Protein AF-A0A4R2SVN8-F1 (afdb_monomer_lite)

Radius of gyration: 10.51 Å; chains: 1; bounding box: 29×19×23 Å

Structure (mmCIF, N/CA/C/O backbone):
data_AF-A0A4R2SVN8-F1
#
_entry.id   AF-A0A4R2SVN8-F1
#
loop_
_atom_site.group_PDB
_atom_site.id
_atom_site.type_symbol
_atom_site.label_atom_id
_atom_site.label_alt_id
_atom_site.label_comp_id
_atom_site.label_asym_id
_atom_site.label_entity_id
_atom_site.label_seq_id
_atom_site.pdbx_PDB_ins_code
_atom_site.Cartn_x
_atom_site.Cartn_y
_atom_site.Cartn_z
_atom_site.occupancy
_atom_site.B_iso_or_equiv
_atom_site.auth_seq_id
_atom_site.auth_comp_id
_atom_site.auth_asym_id
_atom_site.auth_atom_id
_atom_site.pdbx_PDB_model_num
ATOM 1 N N . MET A 1 1 ? 0.900 -8.852 8.794 1.00 80.69 1 MET A N 1
ATOM 2 C CA . MET A 1 1 ? 0.897 -8.864 7.317 1.00 80.69 1 MET A CA 1
ATOM 3 C C . MET A 1 1 ? -0.134 -9.904 6.919 1.00 80.69 1 MET A C 1
ATOM 5 O O . MET A 1 1 ? 0.038 -11.038 7.341 1.00 80.69 1 MET A O 1
ATOM 9 N N . ILE A 1 2 ? -1.244 -9.491 6.293 1.00 93.25 2 ILE A N 1
ATOM 10 C CA . ILE A 1 2 ? -2.365 -10.385 5.926 1.00 93.25 2 ILE A CA 1
ATOM 11 C C . ILE A 1 2 ? -2.104 -10.999 4.548 1.00 93.25 2 ILE A C 1
ATOM 13 O O . ILE A 1 2 ? -2.199 -12.208 4.393 1.00 93.25 2 ILE A O 1
ATOM 17 N N . ASP A 1 3 ? -1.728 -10.162 3.581 1.00 95.12 3 ASP A N 1
ATOM 18 C CA . ASP A 1 3 ? -1.446 -10.546 2.199 1.00 95.12 3 ASP A CA 1
ATOM 19 C C . ASP A 1 3 ? -0.437 -9.552 1.584 1.00 95.12 3 ASP A C 1
ATOM 21 O O . ASP A 1 3 ? -0.171 -8.493 2.172 1.00 95.12 3 ASP A O 1
ATOM 25 N N . ALA A 1 4 ? 0.141 -9.899 0.435 1.00 95.56 4 ALA A N 1
ATOM 26 C CA . ALA A 1 4 ? 1.018 -9.055 -0.366 1.00 95.56 4 ALA A CA 1
ATOM 27 C C . ALA A 1 4 ? 1.040 -9.532 -1.826 1.00 95.56 4 ALA A C 1
ATOM 29 O O . ALA A 1 4 ? 1.176 -10.722 -2.096 1.00 95.56 4 ALA A O 1
ATOM 30 N N . ASP A 1 5 ? 0.986 -8.588 -2.764 1.00 96.81 5 ASP A N 1
ATOM 31 C CA . ASP A 1 5 ? 1.022 -8.870 -4.200 1.00 96.81 5 ASP A CA 1
ATOM 32 C C . ASP A 1 5 ? 1.807 -7.770 -4.938 1.00 96.81 5 ASP A C 1
ATOM 34 O O . ASP A 1 5 ? 1.957 -6.654 -4.428 1.00 96.81 5 ASP A O 1
ATOM 38 N N . LEU A 1 6 ? 2.330 -8.086 -6.125 1.00 96.19 6 LEU A N 1
ATOM 39 C CA . LEU A 1 6 ? 3.123 -7.184 -6.959 1.00 96.19 6 LEU A CA 1
ATOM 40 C C . LEU A 1 6 ? 2.459 -7.010 -8.323 1.00 96.19 6 LEU A C 1
ATOM 42 O O . LEU A 1 6 ? 2.248 -7.969 -9.057 1.00 96.19 6 LEU A O 1
ATOM 46 N N . VAL A 1 7 ? 2.225 -5.757 -8.701 1.00 97.38 7 VAL A N 1
ATOM 47 C CA . VAL A 1 7 ? 1.641 -5.387 -9.994 1.00 97.38 7 VAL A CA 1
ATOM 48 C C . VAL A 1 7 ? 2.450 -4.279 -10.660 1.00 97.38 7 VAL A C 1
ATOM 50 O O . VAL A 1 7 ? 3.265 -3.606 -10.019 1.00 97.38 7 VAL A O 1
ATOM 53 N N . ALA A 1 8 ? 2.231 -4.077 -11.960 1.00 96.88 8 ALA A N 1
ATOM 54 C CA . ALA A 1 8 ? 2.740 -2.893 -12.636 1.00 96.88 8 ALA A CA 1
ATOM 55 C C . ALA A 1 8 ? 2.139 -1.631 -11.999 1.00 96.88 8 ALA A C 1
ATOM 57 O O . ALA A 1 8 ? 1.004 -1.636 -11.527 1.00 96.88 8 ALA A O 1
ATOM 58 N N . GLY A 1 9 ? 2.888 -0.524 -12.010 1.00 94.12 9 GLY A N 1
ATOM 59 C CA 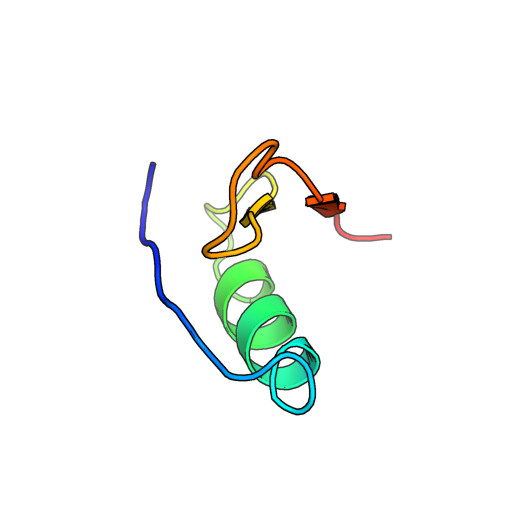. GLY A 1 9 ? 2.427 0.728 -11.395 1.00 94.12 9 GLY A CA 1
ATOM 60 C C . GLY A 1 9 ? 1.109 1.251 -11.982 1.00 94.12 9 GLY A C 1
ATOM 61 O O . GLY A 1 9 ? 0.344 1.898 -11.276 1.00 94.12 9 GLY A O 1
ATOM 62 N N . THR A 1 10 ? 0.819 0.927 -13.245 1.00 97.06 10 THR A N 1
ATOM 63 C CA . THR A 1 10 ? -0.441 1.253 -13.931 1.00 97.06 10 THR A CA 1
ATOM 64 C C . THR A 1 10 ? -1.648 0.500 -13.376 1.00 97.06 10 THR A C 1
ATOM 66 O O . THR A 1 10 ? -2.759 1.012 -13.452 1.00 97.06 10 THR A O 1
ATOM 69 N N . ASP A 1 11 ? -1.430 -0.665 -12.764 1.00 97.62 11 ASP A N 1
ATOM 70 C CA . ASP A 1 11 ? -2.482 -1.559 -12.263 1.00 97.62 11 ASP A CA 1
ATOM 71 C C . ASP A 1 11 ? -2.610 -1.492 -10.729 1.00 97.62 11 ASP A C 1
ATOM 73 O O . ASP A 1 11 ? -3.248 -2.335 -10.097 1.00 97.62 11 ASP A O 1
ATOM 77 N N . LEU A 1 12 ? -1.993 -0.482 -10.104 1.00 96.75 12 LEU A N 1
ATOM 78 C CA . LEU A 1 12 ? -1.915 -0.358 -8.650 1.00 96.75 12 LEU A CA 1
ATOM 79 C C . LEU A 1 12 ? -3.273 -0.038 -8.002 1.00 96.75 12 LEU A C 1
ATOM 81 O O . LEU A 1 12 ? -3.559 -0.536 -6.914 1.00 96.75 12 LEU A O 1
ATOM 85 N N . ILE A 1 13 ? -4.113 0.776 -8.651 1.00 97.38 13 ILE A N 1
ATOM 86 C CA . ILE A 1 13 ? -5.389 1.232 -8.073 1.00 97.38 13 ILE A CA 1
ATOM 87 C C . ILE A 1 13 ? -6.348 0.059 -7.793 1.00 97.38 13 ILE A C 1
ATOM 89 O O . ILE A 1 13 ? -6.736 -0.091 -6.632 1.00 97.38 13 ILE A O 1
ATOM 93 N N . PRO A 1 14 ? -6.652 -0.837 -8.758 1.00 98.00 14 PRO A N 1
ATOM 94 C CA . PRO A 1 14 ? -7.503 -1.998 -8.485 1.00 98.00 14 PRO A CA 1
ATOM 95 C C . PRO A 1 14 ? -6.970 -2.902 -7.364 1.00 98.00 14 PRO A C 1
ATOM 97 O O . PRO A 1 14 ? -7.746 -3.487 -6.608 1.00 98.00 14 PRO A O 1
ATOM 100 N N . LEU A 1 15 ? -5.643 -3.029 -7.232 1.00 97.56 15 LEU A N 1
ATOM 101 C CA . LEU A 1 15 ? -5.032 -3.825 -6.167 1.00 97.56 15 LEU A CA 1
ATOM 102 C C . LEU A 1 15 ? -5.228 -3.182 -4.785 1.00 97.56 15 LEU A C 1
ATOM 104 O O . LEU A 1 15 ? -5.582 -3.876 -3.829 1.00 97.56 15 LEU A O 1
ATOM 108 N N . ILE A 1 16 ? -5.028 -1.864 -4.681 1.00 97.75 16 ILE A N 1
ATOM 109 C CA . ILE A 1 16 ? -5.266 -1.103 -3.447 1.00 97.75 16 ILE A CA 1
ATOM 110 C C . ILE A 1 16 ? -6.721 -1.256 -3.004 1.00 97.75 16 ILE A C 1
ATOM 112 O O . ILE A 1 16 ? -6.973 -1.570 -1.840 1.00 97.75 16 ILE A O 1
ATOM 116 N N . GLU A 1 17 ? -7.668 -1.062 -3.922 1.00 97.75 17 GLU A N 1
ATOM 117 C CA . GLU A 1 17 ? -9.102 -1.171 -3.642 1.00 97.75 17 GLU A CA 1
ATOM 118 C C . GLU A 1 17 ? -9.467 -2.570 -3.144 1.00 97.75 17 GLU A C 1
ATOM 120 O O . GLU A 1 17 ? -10.151 -2.705 -2.129 1.00 97.75 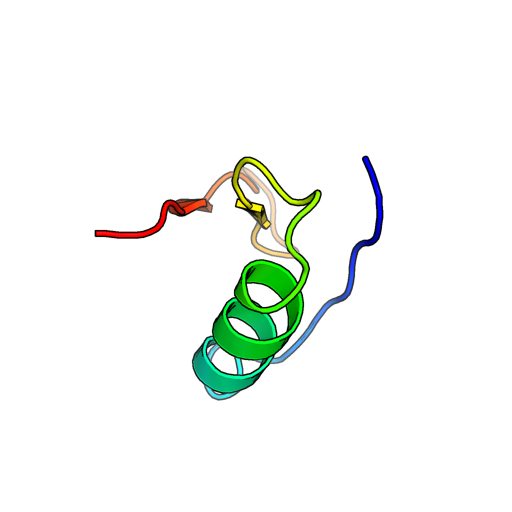17 GLU A O 1
ATOM 125 N N . ARG A 1 18 ? -8.943 -3.618 -3.793 1.00 97.31 18 ARG A N 1
ATOM 126 C CA . ARG A 1 18 ? -9.184 -5.011 -3.401 1.00 97.31 18 ARG A CA 1
ATOM 127 C C . ARG A 1 18 ? -8.695 -5.308 -1.985 1.00 97.31 18 ARG A C 1
ATOM 129 O O . ARG A 1 18 ? -9.417 -5.938 -1.218 1.00 97.31 18 ARG A O 1
ATOM 136 N N . PHE A 1 19 ? -7.502 -4.841 -1.612 1.00 97.56 19 PHE A N 1
ATOM 137 C CA . PHE A 1 19 ? -7.006 -5.043 -0.251 1.00 97.56 19 PHE A CA 1
ATOM 138 C C . PHE A 1 19 ? -7.748 -4.190 0.781 1.00 97.56 19 PHE A C 1
ATOM 140 O O . PHE A 1 19 ? -8.065 -4.680 1.862 1.00 97.56 19 PHE A O 1
ATOM 147 N N . LEU A 1 20 ? -8.065 -2.932 0.468 1.00 97.62 20 LEU A N 1
ATOM 148 C CA . LEU A 1 20 ? -8.811 -2.066 1.384 1.00 97.62 20 LEU A CA 1
ATOM 149 C C . LEU A 1 20 ? -10.297 -2.445 1.496 1.00 97.62 20 LEU A C 1
ATOM 151 O O . LEU A 1 20 ? -10.951 -2.013 2.445 1.00 97.62 20 LEU A O 1
ATOM 155 N N . ALA A 1 21 ? -10.832 -3.283 0.609 1.00 97.25 21 ALA A N 1
ATOM 156 C CA . ALA A 1 21 ? -12.158 -3.875 0.776 1.00 97.25 21 ALA A CA 1
ATOM 157 C C . ALA A 1 21 ? -12.213 -4.913 1.915 1.00 97.25 21 ALA A C 1
ATOM 159 O O . ALA A 1 21 ? -13.294 -5.186 2.433 1.00 97.25 21 ALA A O 1
ATOM 160 N N . VAL A 1 22 ? -11.072 -5.471 2.342 1.00 96.69 22 VAL A N 1
ATOM 161 C CA . VAL A 1 22 ? -11.012 -6.420 3.463 1.00 96.69 22 VAL A CA 1
ATOM 162 C C . VAL A 1 22 ? -11.154 -5.654 4.788 1.00 96.69 22 VAL A C 1
ATOM 164 O O . VAL A 1 22 ? -10.296 -4.815 5.085 1.00 96.69 22 VAL A O 1
A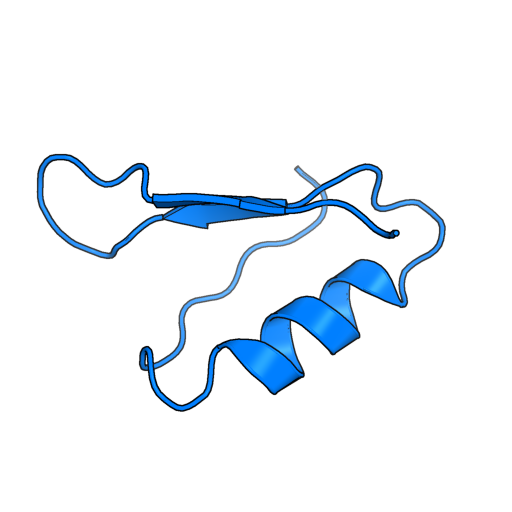TOM 167 N N . PRO A 1 23 ? -12.187 -5.927 5.613 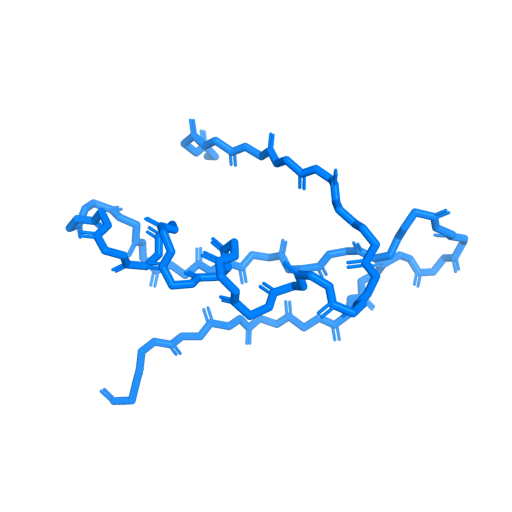1.00 95.88 23 PRO A N 1
ATOM 168 C CA . PRO A 1 23 ? -12.436 -5.174 6.848 1.00 95.88 23 PRO A CA 1
ATOM 169 C C . PRO A 1 23 ? -11.267 -5.209 7.840 1.00 95.88 23 PRO A C 1
ATOM 171 O O . PRO A 1 23 ? -10.967 -4.203 8.478 1.00 95.88 23 PRO A O 1
ATOM 174 N N . ASP A 1 24 ? -10.559 -6.337 7.904 1.00 96.75 24 ASP A N 1
ATOM 175 C CA . ASP A 1 24 ? -9.452 -6.554 8.842 1.00 96.75 24 ASP A CA 1
ATOM 176 C C . ASP A 1 24 ? -8.148 -5.851 8.419 1.00 96.75 24 ASP A C 1
ATOM 178 O O . ASP A 1 24 ? -7.181 -5.783 9.184 1.00 96.75 24 ASP A O 1
ATOM 182 N N . VAL A 1 25 ? -8.085 -5.301 7.200 1.00 97.44 25 VAL A N 1
ATOM 183 C CA . VAL A 1 25 ? -6.916 -4.549 6.730 1.00 97.44 25 VAL A CA 1
ATOM 184 C C . VAL A 1 25 ? -6.936 -3.147 7.327 1.00 97.44 25 VAL A C 1
ATOM 186 O O . VAL A 1 25 ? -7.759 -2.309 6.960 1.00 97.44 25 VAL A O 1
ATOM 189 N N . ALA A 1 26 ? -5.980 -2.857 8.209 1.00 97.06 26 ALA A N 1
ATOM 190 C CA . ALA A 1 26 ? -5.840 -1.535 8.821 1.00 97.06 26 ALA A CA 1
ATOM 191 C C . ALA A 1 26 ? -5.251 -0.477 7.862 1.00 97.06 26 ALA A C 1
ATOM 193 O O . ALA A 1 26 ? -5.695 0.669 7.857 1.00 97.06 26 ALA A O 1
ATOM 194 N N . TYR A 1 27 ? -4.232 -0.839 7.076 1.00 97.56 27 TYR A N 1
ATOM 195 C CA . TYR A 1 27 ? -3.560 0.020 6.090 1.00 97.56 27 TYR A CA 1
ATOM 196 C C . TYR A 1 27 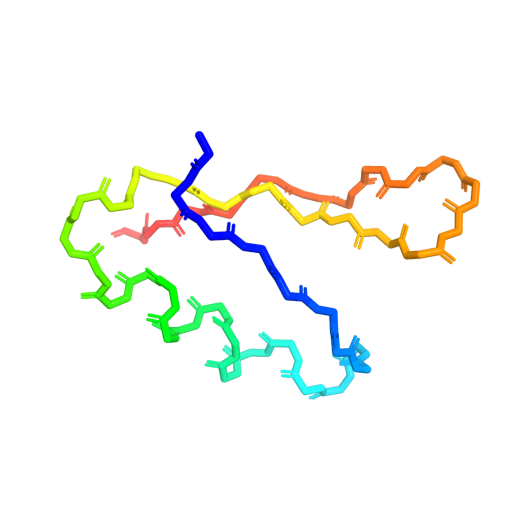? -2.697 -0.833 5.147 1.00 97.56 27 TYR A C 1
ATOM 198 O O . TYR A 1 27 ? -2.390 -1.983 5.469 1.00 97.56 27 TYR A O 1
ATOM 206 N N . LEU A 1 28 ? -2.262 -0.263 4.019 1.00 97.88 28 LEU A N 1
ATOM 207 C CA . LEU A 1 28 ? -1.303 -0.901 3.109 1.00 97.88 28 LEU A CA 1
ATOM 208 C C . LEU A 1 28 ? 0.074 -0.247 3.217 1.00 97.88 28 LEU A C 1
ATOM 210 O O . LEU A 1 28 ? 0.180 0.980 3.281 1.00 97.88 28 LEU A O 1
ATOM 214 N N . GLN A 1 29 ? 1.119 -1.074 3.187 1.00 97.06 29 GLN A N 1
ATOM 215 C CA . GLN A 1 29 ? 2.496 -0.640 2.958 1.00 97.06 29 GLN A CA 1
ATOM 216 C C . GLN A 1 29 ? 2.829 -0.884 1.489 1.00 97.06 29 GLN A C 1
ATOM 218 O O . GLN A 1 29 ? 2.984 -2.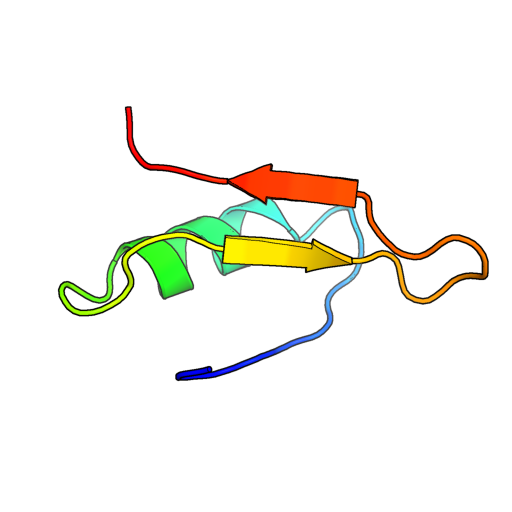030 1.070 1.00 97.06 29 GLN A O 1
ATOM 223 N N . ALA A 1 30 ? 2.917 0.183 0.701 1.00 96.62 30 ALA A N 1
ATOM 224 C CA . ALA A 1 30 ? 3.293 0.081 -0.699 1.00 96.62 30 ALA A CA 1
ATOM 225 C C . ALA A 1 30 ? 4.814 0.132 -0.838 1.00 96.62 30 ALA A C 1
ATOM 227 O O . ALA A 1 30 ? 5.474 1.024 -0.292 1.00 96.62 30 ALA A O 1
ATOM 228 N N . HIS A 1 31 ? 5.352 -0.803 -1.620 1.00 96.81 31 HIS A N 1
ATOM 229 C CA . HIS A 1 31 ? 6.766 -0.845 -1.949 1.00 96.81 31 HIS A CA 1
ATOM 230 C C . HIS A 1 31 ? 6.992 -0.956 -3.460 1.00 96.81 31 HIS A C 1
ATOM 232 O O . HIS A 1 31 ? 6.308 -1.711 -4.145 1.00 96.81 31 HIS A O 1
ATOM 238 N N . TYR A 1 32 ? 7.995 -0.250 -3.980 1.00 94.94 32 TYR A N 1
ATOM 239 C CA . TYR A 1 32 ? 8.531 -0.502 -5.313 1.00 94.94 32 TYR A CA 1
ATOM 240 C C . TYR A 1 32 ? 9.443 -1.727 -5.291 1.00 94.94 32 TYR A C 1
ATOM 242 O O . TYR A 1 32 ? 10.278 -1.875 -4.398 1.00 94.94 32 TYR A O 1
ATOM 250 N N . ALA A 1 33 ? 9.384 -2.552 -6.335 1.00 93.06 33 ALA A N 1
ATOM 251 C CA . ALA A 1 33 ? 10.342 -3.636 -6.568 1.00 93.06 33 ALA A CA 1
ATOM 252 C C . ALA A 1 33 ? 11.712 -3.100 -7.065 1.00 93.06 33 ALA A C 1
ATOM 254 O O . ALA A 1 33 ? 12.222 -3.495 -8.113 1.00 93.06 33 ALA A O 1
ATOM 255 N N . ARG A 1 34 ? 12.286 -2.122 -6.348 1.00 90.38 34 ARG A N 1
ATOM 256 C CA . ARG A 1 34 ? 13.536 -1.388 -6.638 1.00 90.38 34 ARG A CA 1
ATOM 257 C C . ARG A 1 34 ? 14.259 -1.060 -5.318 1.00 90.38 34 ARG A C 1
ATOM 259 O O . ARG A 1 34 ? 13.675 -1.148 -4.242 1.00 90.38 34 ARG A O 1
ATOM 266 N N . ARG A 1 35 ? 15.537 -0.662 -5.378 1.00 84.75 35 ARG A N 1
ATOM 267 C CA . ARG A 1 35 ? 16.296 -0.208 -4.191 1.00 84.75 35 ARG A CA 1
ATOM 268 C C . ARG A 1 35 ? 15.677 1.070 -3.616 1.00 84.75 35 ARG A C 1
ATOM 270 O O . ARG A 1 35 ? 15.287 1.942 -4.382 1.00 84.75 35 ARG A O 1
ATOM 277 N N . GLY A 1 36 ? 15.633 1.183 -2.285 1.00 81.94 36 GLY A N 1
ATOM 278 C CA . GLY A 1 36 ? 14.890 2.261 -1.618 1.00 81.94 36 GLY A CA 1
ATOM 279 C C . GLY A 1 36 ? 13.384 2.049 -1.771 1.00 81.94 36 GLY A C 1
ATOM 280 O O . GLY A 1 36 ? 12.680 2.900 -2.296 1.00 81.94 36 GLY A O 1
ATOM 281 N N . CYS A 1 37 ? 12.918 0.857 -1.393 1.00 90.81 37 CYS A N 1
ATOM 282 C CA . CYS A 1 37 ? 11.652 0.305 -1.860 1.00 90.81 37 CYS A CA 1
ATOM 283 C C . CYS A 1 37 ? 10.404 0.917 -1.231 1.00 90.81 37 CYS A C 1
ATOM 285 O O . CYS A 1 37 ? 9.332 0.641 -1.737 1.00 90.81 37 CYS A O 1
ATOM 287 N N . TYR A 1 38 ? 10.476 1.690 -0.147 1.00 94.75 38 TYR A N 1
ATOM 288 C CA . TYR A 1 38 ? 9.262 2.249 0.453 1.00 94.75 38 TYR A CA 1
ATOM 289 C C . TYR A 1 38 ? 8.660 3.339 -0.439 1.00 94.75 38 TYR A C 1
ATOM 291 O O . TYR A 1 38 ? 9.347 4.295 -0.793 1.00 94.75 38 TYR A O 1
ATOM 299 N N . ALA A 1 39 ? 7.379 3.195 -0.777 1.00 94.69 39 ALA A N 1
ATOM 300 C CA . ALA A 1 39 ? 6.651 4.174 -1.574 1.00 94.69 39 ALA A CA 1
ATOM 301 C C . ALA A 1 39 ? 5.710 5.008 -0.699 1.00 94.69 39 ALA A C 1
ATOM 303 O O . ALA A 1 39 ? 5.820 6.232 -0.671 1.00 94.69 39 ALA A O 1
ATOM 304 N N . ALA A 1 40 ? 4.787 4.357 0.015 1.00 96.56 40 ALA A N 1
ATOM 305 C CA . ALA A 1 40 ? 3.765 5.047 0.794 1.00 96.56 40 ALA A CA 1
ATOM 306 C C . ALA A 1 40 ? 3.073 4.133 1.813 1.00 96.56 40 ALA A C 1
ATOM 308 O O . ALA A 1 40 ? 3.021 2.912 1.655 1.00 96.56 40 ALA A O 1
ATOM 309 N N . ARG A 1 41 ? 2.443 4.773 2.802 1.00 97.62 41 ARG A N 1
ATOM 310 C CA . ARG A 1 41 ? 1.397 4.191 3.640 1.00 97.62 41 ARG A CA 1
ATOM 311 C C . ARG A 1 41 ? 0.054 4.640 3.086 1.00 97.62 41 ARG A C 1
ATOM 313 O O . ARG A 1 41 ? -0.194 5.838 2.996 1.00 97.62 41 ARG A O 1
ATOM 320 N N . ILE A 1 42 ? -0.809 3.690 2.756 1.00 97.81 42 ILE A N 1
ATOM 321 C CA . ILE A 1 42 ? -2.119 3.966 2.161 1.00 97.81 42 ILE A CA 1
ATOM 322 C C . ILE A 1 42 ? -3.200 3.624 3.183 1.00 97.81 42 ILE A C 1
ATOM 324 O O . ILE A 1 42 ? -3.169 2.555 3.798 1.00 97.81 42 ILE A O 1
ATOM 328 N N . VAL A 1 43 ? -4.141 4.545 3.371 1.00 97.44 43 VAL A N 1
ATOM 329 C CA . VAL A 1 43 ? -5.257 4.444 4.318 1.00 97.44 43 VAL A CA 1
ATOM 330 C C . VAL A 1 43 ? -6.572 4.757 3.606 1.00 97.44 43 VAL A C 1
ATOM 332 O O . VAL A 1 43 ? -6.566 5.331 2.518 1.00 97.44 43 VAL A O 1
ATOM 335 N N . ARG A 1 44 ? -7.694 4.377 4.221 1.00 94.62 44 ARG A N 1
ATOM 336 C CA . ARG A 1 44 ? -9.025 4.832 3.796 1.00 94.62 44 ARG A CA 1
ATOM 337 C C . ARG A 1 44 ? -9.213 6.300 4.208 1.00 94.62 44 ARG A C 1
ATOM 339 O O . ARG A 1 44 ? -8.632 6.709 5.216 1.00 94.62 44 ARG A O 1
ATOM 346 N N . ALA A 1 45 ? -9.963 7.058 3.405 1.00 89.38 45 ALA A N 1
ATOM 347 C CA . ALA A 1 45 ? -10.371 8.430 3.723 1.00 89.38 45 ALA A CA 1
ATOM 348 C C . ALA A 1 45 ? -11.386 8.462 4.873 1.00 89.38 45 ALA A C 1
ATOM 350 O O . ALA A 1 45 ? -12.135 7.467 5.014 1.00 89.38 45 ALA A O 1
#

pLDDT: mean 95.2, std 3.97, range [80.69, 98.0]

Foldseek 3Di:
DPDDDDDDPVCVVVVLVVQLVDPPDQWDFAFDPDPVTGDDIGHDD

Sequence (45 aa):
MIDADLVAGTDLIPLIERFLAVPDVAYLQAHYARRGCYAARIVRA

Secondary structure (DSSP, 8-state):
--------GGGHHHHHHHHHTSTT---EEEE-SSSS-EEEEE---